Protein AF-A0A1A9EZF1-F1 (afdb_monomer_lite)

Foldseek 3Di:
DEAELVFLWDDDPNHTQDTALLSVVVLVQLVCCVPPVFFKDFLVVSVVDCSSVDDPDSVVVVVSLVSSQVSCVVPPVQWHWAAPDDRMIGIHHNDDDDYHYPDPDPDPPDDDDDDDDDDDDDDD

Sequence (124 aa):
MEYHDRDHSVFIDGDYLIKGVAGAVLWRILNDYSERGRVDFSNRELRLDTRLGLPEISDNLEARLILLNRRLQERSPFLRIEKTGRGRFRLLLQRPLVLVPMNPCAAPMMQGGINPPAASADQA

Structure (mmCIF, N/CA/C/O backbone):
data_AF-A0A1A9EZF1-F1
#
_entry.id   AF-A0A1A9EZF1-F1
#
loop_
_atom_site.group_PDB
_atom_site.id
_atom_site.type_symbol
_atom_site.label_atom_id
_atom_site.label_alt_id
_atom_site.label_comp_id
_atom_site.label_asym_id
_atom_site.label_entity_id
_atom_site.label_seq_id
_atom_site.pdbx_PDB_ins_code
_atom_site.Cartn_x
_atom_site.Cartn_y
_atom_site.Cartn_z
_atom_site.occupancy
_atom_site.B_iso_or_equiv
_atom_site.auth_seq_id
_atom_site.auth_comp_id
_atom_site.auth_asym_id
_atom_site.auth_atom_id
_atom_site.pdbx_PDB_model_num
ATOM 1 N N . MET A 1 1 ? -12.998 -3.175 0.171 1.00 85.06 1 MET A N 1
ATOM 2 C CA . MET A 1 1 ? -11.880 -2.423 -0.428 1.00 85.06 1 MET A CA 1
ATOM 3 C C . MET A 1 1 ? -11.663 -2.958 -1.817 1.00 85.06 1 MET A C 1
ATOM 5 O O . MET A 1 1 ? -11.540 -4.168 -1.974 1.00 85.06 1 MET A O 1
ATOM 9 N N . GLU A 1 2 ? -11.658 -2.068 -2.795 1.00 89.38 2 GLU A N 1
ATOM 10 C CA . GLU A 1 2 ? -11.663 -2.425 -4.208 1.00 89.38 2 GLU A CA 1
ATOM 11 C C . GLU A 1 2 ? -10.310 -2.088 -4.824 1.00 89.38 2 GLU A C 1
ATOM 13 O O . GLU A 1 2 ? -9.752 -1.012 -4.583 1.00 89.38 2 GLU A O 1
ATOM 18 N N . TYR A 1 3 ? -9.775 -3.016 -5.611 1.00 88.94 3 TYR A N 1
ATOM 19 C CA . TYR A 1 3 ? -8.504 -2.840 -6.305 1.00 88.94 3 TYR A CA 1
ATOM 20 C C . TYR A 1 3 ? -8.662 -3.068 -7.800 1.00 88.94 3 TYR A C 1
ATOM 22 O O . TYR A 1 3 ? -9.158 -4.102 -8.239 1.00 88.94 3 TYR A O 1
ATOM 30 N N . HIS A 1 4 ? -8.205 -2.095 -8.578 1.00 87.94 4 HIS A N 1
ATOM 31 C CA . HIS A 1 4 ? -8.157 -2.135 -10.030 1.00 87.94 4 HIS A CA 1
ATOM 32 C C . HIS A 1 4 ? -6.739 -2.455 -10.481 1.00 87.94 4 HIS A C 1
ATOM 34 O O . HIS A 1 4 ? -5.865 -1.589 -10.435 1.00 87.94 4 HIS A O 1
ATOM 40 N N . ASP A 1 5 ? -6.538 -3.664 -10.996 1.00 82.56 5 ASP A N 1
ATOM 41 C CA . ASP A 1 5 ? -5.224 -4.121 -11.455 1.00 82.56 5 ASP A CA 1
ATOM 42 C C . ASP A 1 5 ? -4.644 -3.257 -12.584 1.00 82.56 5 ASP A C 1
ATOM 44 O O . ASP A 1 5 ? -3.463 -2.931 -12.569 1.00 82.56 5 ASP A O 1
ATOM 48 N N . ARG A 1 6 ? -5.501 -2.771 -13.494 1.00 82.31 6 ARG A N 1
ATOM 49 C CA . ARG A 1 6 ? -5.101 -2.014 -14.695 1.00 82.31 6 ARG A CA 1
ATOM 50 C C . ARG A 1 6 ? -4.188 -0.811 -14.411 1.00 82.31 6 ARG A C 1
ATOM 52 O O . ARG A 1 6 ? -3.306 -0.523 -15.208 1.00 82.31 6 ARG A O 1
ATOM 59 N N . ASP A 1 7 ? -4.441 -0.087 -13.323 1.00 86.00 7 ASP A N 1
ATOM 60 C CA . ASP A 1 7 ? -3.676 1.112 -12.928 1.00 86.00 7 ASP A CA 1
ATOM 61 C C . ASP A 1 7 ? -3.208 1.027 -11.465 1.00 86.00 7 ASP A C 1
ATOM 63 O O . ASP A 1 7 ? -2.753 2.005 -10.868 1.00 86.00 7 ASP A O 1
ATOM 67 N N . HIS A 1 8 ? -3.370 -0.142 -10.842 1.00 87.00 8 HIS A N 1
ATOM 68 C CA . HIS A 1 8 ? -3.186 -0.336 -9.405 1.00 87.00 8 HIS A CA 1
ATOM 69 C C . HIS A 1 8 ? -3.954 0.702 -8.563 1.00 87.00 8 HIS A C 1
ATOM 71 O O . HIS A 1 8 ? -3.464 1.194 -7.542 1.00 87.00 8 HIS A O 1
ATOM 77 N N . SER A 1 9 ? -5.141 1.090 -9.035 1.00 89.00 9 SER A N 1
ATOM 78 C CA . SER A 1 9 ? -6.006 2.065 -8.370 1.00 89.00 9 SER A CA 1
ATOM 79 C C . SER A 1 9 ? -6.781 1.393 -7.245 1.00 89.00 9 SER A C 1
ATOM 81 O O . SER A 1 9 ? -7.307 0.295 -7.413 1.00 89.00 9 SER A O 1
ATOM 83 N N . VAL A 1 10 ? -6.847 2.055 -6.097 1.00 89.25 10 VAL A N 1
ATOM 84 C CA . VAL A 1 10 ? -7.456 1.532 -4.879 1.00 89.25 10 VAL A CA 1
ATOM 85 C C . VAL A 1 10 ? -8.550 2.470 -4.398 1.00 89.25 10 VAL A C 1
ATOM 87 O O . VAL A 1 10 ? -8.321 3.673 -4.233 1.00 89.25 10 VAL A O 1
ATOM 90 N N . PHE A 1 11 ? -9.703 1.881 -4.096 1.00 89.00 11 PHE A N 1
ATOM 91 C CA . PHE A 1 11 ? -10.864 2.566 -3.546 1.00 89.00 11 PHE A CA 1
ATOM 92 C C . PHE A 1 11 ? -11.255 1.947 -2.201 1.00 89.00 11 PHE A C 1
ATOM 94 O O . PHE A 1 11 ? -11.205 0.725 -2.002 1.00 89.00 11 PHE A O 1
ATOM 101 N N . ILE A 1 12 ? -11.618 2.802 -1.250 1.00 86.19 12 ILE A N 1
ATOM 102 C CA . ILE A 1 12 ? -12.114 2.403 0.066 1.00 86.19 12 ILE A CA 1
ATOM 103 C C . ILE A 1 12 ? -13.480 3.049 0.251 1.00 86.19 12 ILE A C 1
ATOM 105 O O . ILE A 1 12 ? -13.569 4.268 0.239 1.00 86.19 12 ILE A O 1
ATOM 109 N N . ASP A 1 13 ? -14.518 2.231 0.438 1.00 82.62 13 ASP A N 1
ATOM 110 C CA . ASP A 1 13 ? -15.904 2.701 0.613 1.00 82.62 13 ASP A CA 1
ATOM 111 C C . ASP A 1 13 ? -16.404 3.564 -0.567 1.00 82.62 13 ASP A C 1
ATOM 113 O O . ASP A 1 13 ? -17.139 4.525 -0.392 1.00 82.62 13 ASP A O 1
ATOM 117 N N . GLY A 1 14 ? -15.946 3.265 -1.790 1.00 83.25 14 GLY A N 1
ATOM 118 C CA . GLY A 1 14 ? -16.218 4.080 -2.981 1.00 83.25 14 GLY A CA 1
ATOM 119 C C . GLY A 1 14 ? -15.371 5.357 -3.107 1.00 83.25 14 GLY A C 1
ATOM 120 O O . GLY A 1 14 ? -15.353 5.971 -4.174 1.00 83.25 14 GLY A O 1
ATOM 121 N N . ASP A 1 15 ? -14.606 5.736 -2.079 1.00 85.50 15 ASP A N 1
ATOM 122 C CA . ASP A 1 15 ? -13.687 6.873 -2.123 1.00 85.50 15 ASP A CA 1
ATOM 123 C C . ASP A 1 15 ? -12.332 6.473 -2.723 1.00 85.50 15 ASP A C 1
ATOM 125 O O . ASP A 1 15 ? -11.700 5.484 -2.336 1.00 85.50 15 ASP A O 1
ATOM 129 N N . TYR A 1 16 ? -11.839 7.288 -3.656 1.00 87.94 16 TYR A N 1
ATOM 130 C CA . TYR A 1 16 ? -10.512 7.110 -4.238 1.00 87.94 16 TYR A CA 1
ATOM 131 C C . TYR A 1 16 ? -9.420 7.356 -3.189 1.00 87.94 16 TYR A C 1
ATOM 133 O O . TYR A 1 16 ? -9.277 8.464 -2.661 1.00 87.94 16 TYR A O 1
ATOM 141 N N . LEU A 1 17 ? -8.606 6.332 -2.925 1.00 87.88 17 LEU A N 1
ATOM 142 C CA . LEU A 1 17 ? -7.521 6.413 -1.952 1.00 87.88 17 LEU A CA 1
ATOM 143 C C . LEU A 1 17 ? -6.195 6.792 -2.621 1.00 87.88 17 LEU A C 1
ATOM 145 O O . LEU A 1 17 ? -5.548 7.773 -2.240 1.00 87.88 17 LEU A O 1
ATOM 149 N N . ILE A 1 18 ? -5.752 5.964 -3.571 1.00 90.06 18 ILE A N 1
ATOM 150 C CA . ILE A 1 18 ? -4.433 6.054 -4.204 1.00 90.06 18 ILE A CA 1
ATOM 151 C C . ILE A 1 18 ? -4.372 5.198 -5.477 1.00 90.06 18 ILE A C 1
ATOM 153 O O . ILE A 1 18 ? -5.202 4.315 -5.672 1.00 90.06 18 ILE A O 1
ATOM 157 N N . LYS A 1 19 ? -3.362 5.423 -6.324 1.00 88.38 19 LYS A N 1
ATOM 158 C CA . LYS A 1 19 ? -3.100 4.632 -7.534 1.00 88.38 19 LYS A CA 1
ATOM 159 C C . LYS A 1 19 ? -1.619 4.359 -7.769 1.00 88.38 19 LYS A C 1
ATOM 161 O O . LYS A 1 19 ? -0.760 4.941 -7.096 1.00 88.38 19 LYS A O 1
ATOM 166 N N . GLY A 1 20 ? -1.320 3.498 -8.739 1.00 86.56 20 GLY A N 1
ATOM 167 C CA . GLY A 1 20 ? 0.036 3.100 -9.096 1.00 86.56 20 GLY A CA 1
ATOM 168 C C . GLY A 1 20 ? 0.708 2.258 -8.009 1.00 86.56 20 GLY A C 1
ATOM 169 O O . GLY A 1 20 ? 0.064 1.530 -7.255 1.00 86.56 20 GLY A O 1
ATOM 170 N N . VAL A 1 21 ? 2.030 2.382 -7.886 1.00 85.44 21 VAL A N 1
ATOM 171 C CA . VAL A 1 21 ? 2.844 1.501 -7.026 1.00 85.44 21 VAL A CA 1
ATOM 172 C C . VAL A 1 21 ? 2.394 1.485 -5.562 1.00 85.44 21 VAL A C 1
ATOM 174 O O . VAL A 1 21 ? 2.425 0.438 -4.926 1.00 85.44 21 VAL A O 1
ATOM 177 N N . ALA A 1 22 ? 1.943 2.612 -5.009 1.00 87.00 22 ALA A N 1
ATOM 178 C CA . ALA A 1 22 ? 1.449 2.644 -3.634 1.00 87.00 22 ALA A CA 1
ATOM 179 C C . ALA A 1 22 ? 0.173 1.800 -3.443 1.00 87.00 22 ALA A C 1
ATOM 181 O O . ALA A 1 22 ? 0.042 1.118 -2.428 1.00 87.00 22 ALA A O 1
ATOM 182 N N . GLY A 1 23 ? -0.731 1.797 -4.429 1.00 89.06 23 GLY A N 1
ATOM 183 C CA . GLY A 1 23 ? -1.916 0.940 -4.424 1.00 89.06 23 GLY A CA 1
ATOM 184 C C . GLY A 1 23 ? -1.562 -0.535 -4.603 1.00 89.06 23 GLY A C 1
ATOM 185 O O . GLY A 1 23 ? -2.067 -1.376 -3.864 1.00 89.06 23 GLY A O 1
ATOM 186 N N . ALA A 1 24 ? -0.615 -0.844 -5.494 1.00 87.50 24 ALA A N 1
ATOM 187 C CA . ALA A 1 24 ? -0.120 -2.207 -5.700 1.00 87.50 24 ALA A CA 1
ATOM 188 C C . ALA A 1 24 ? 0.512 -2.788 -4.421 1.00 87.50 24 ALA A C 1
ATOM 190 O O . ALA A 1 24 ? 0.223 -3.919 -4.028 1.00 87.50 24 ALA A O 1
ATOM 191 N N . VAL A 1 25 ? 1.346 -1.992 -3.737 1.00 87.50 25 VAL A N 1
ATOM 192 C CA . VAL A 1 25 ? 1.988 -2.385 -2.475 1.00 87.50 25 VAL A CA 1
ATOM 193 C C . VAL A 1 25 ? 0.937 -2.659 -1.409 1.00 87.50 25 VAL A C 1
ATOM 195 O O . VAL A 1 25 ? 0.995 -3.702 -0.764 1.00 87.50 25 VAL A O 1
ATOM 198 N N . LEU A 1 26 ? -0.033 -1.753 -1.254 1.00 88.38 26 LEU A N 1
ATOM 199 C CA . LEU A 1 26 ? -1.122 -1.900 -0.293 1.00 88.38 26 LEU A CA 1
ATOM 200 C C . LEU A 1 26 ? -1.950 -3.165 -0.554 1.00 88.38 26 LEU A C 1
ATOM 202 O O . LEU A 1 26 ? -2.231 -3.920 0.372 1.00 88.38 26 LEU A O 1
ATOM 206 N N . TRP A 1 27 ? -2.315 -3.412 -1.811 1.00 88.81 27 TRP A N 1
ATOM 207 C CA . TRP A 1 27 ? -3.074 -4.597 -2.192 1.00 88.81 27 TRP A CA 1
ATOM 208 C C . TRP A 1 27 ? -2.319 -5.883 -1.862 1.00 88.81 27 TRP A C 1
ATOM 210 O O . TRP A 1 27 ? -2.876 -6.800 -1.264 1.00 88.81 27 TRP A O 1
ATOM 220 N N . ARG A 1 28 ? -1.020 -5.925 -2.175 1.00 87.81 28 ARG A N 1
ATOM 221 C CA . ARG A 1 28 ? -0.182 -7.093 -1.909 1.00 87.81 28 ARG A CA 1
ATOM 222 C C . ARG A 1 28 ? -0.059 -7.409 -0.419 1.00 87.81 28 ARG A C 1
ATOM 224 O O . ARG A 1 28 ? -0.217 -8.567 -0.042 1.00 87.81 28 ARG A O 1
ATOM 231 N N . ILE A 1 29 ? 0.198 -6.405 0.421 1.00 88.62 29 ILE A N 1
ATOM 232 C CA . ILE A 1 29 ? 0.317 -6.618 1.874 1.00 88.62 29 ILE A CA 1
ATOM 233 C C . ILE A 1 29 ? -1.019 -7.021 2.497 1.00 88.62 29 ILE A C 1
ATOM 235 O O . ILE A 1 29 ? -1.049 -7.831 3.417 1.00 88.62 29 ILE A O 1
ATOM 239 N N . LEU A 1 30 ? -2.131 -6.502 1.974 1.00 88.25 30 LEU A N 1
ATOM 240 C CA . LEU A 1 30 ? -3.458 -6.895 2.429 1.00 88.25 30 LEU A CA 1
ATOM 241 C C . LEU A 1 30 ? -3.805 -8.322 2.018 1.00 88.25 30 LEU A C 1
ATOM 243 O O . LEU A 1 30 ? -4.361 -9.055 2.828 1.00 88.25 30 LEU A O 1
ATOM 247 N N . ASN A 1 31 ? -3.456 -8.730 0.797 1.00 87.38 31 ASN A N 1
ATOM 248 C CA . ASN A 1 31 ? -3.660 -10.101 0.343 1.00 87.38 31 ASN A CA 1
ATOM 249 C C . ASN A 1 31 ? -2.879 -11.087 1.222 1.00 87.38 31 ASN A C 1
ATOM 251 O O . ASN A 1 31 ? -3.443 -12.068 1.689 1.00 87.38 31 ASN A O 1
ATOM 255 N N . ASP A 1 32 ? -1.606 -10.801 1.510 1.00 88.12 32 ASP A N 1
ATOM 256 C CA . ASP A 1 32 ? -0.786 -11.651 2.383 1.00 88.12 32 ASP A CA 1
ATOM 257 C C . ASP A 1 32 ? -1.320 -11.680 3.827 1.00 88.12 32 ASP A C 1
ATOM 259 O O . ASP A 1 32 ? -1.367 -12.739 4.450 1.00 88.12 32 ASP A O 1
ATOM 263 N N . TYR A 1 33 ? -1.826 -10.551 4.335 1.00 88.44 33 TYR A N 1
ATOM 264 C CA . TYR A 1 33 ? -2.541 -10.516 5.611 1.00 88.44 33 TYR A CA 1
ATOM 265 C C . TYR A 1 33 ? -3.816 -11.370 5.588 1.00 88.44 33 TYR A C 1
ATOM 267 O O . TYR A 1 33 ? -4.073 -12.103 6.536 1.00 88.44 33 TYR A O 1
ATOM 275 N N . SER A 1 34 ? -4.604 -11.319 4.514 1.00 85.81 34 SER A N 1
ATOM 276 C CA . SER A 1 34 ? -5.845 -12.091 4.403 1.00 85.81 34 SER A CA 1
ATOM 277 C C . SER A 1 34 ? -5.597 -13.594 4.271 1.00 85.81 34 SER A C 1
ATOM 279 O O . SER A 1 34 ? -6.391 -14.378 4.782 1.00 85.81 34 SER A O 1
ATOM 281 N N . GLU A 1 35 ? -4.524 -14.004 3.590 1.00 85.56 35 GLU A N 1
ATOM 282 C CA . GLU A 1 35 ? -4.217 -15.422 3.362 1.00 85.56 35 GLU A CA 1
ATOM 283 C C . GLU A 1 35 ? -3.381 -16.044 4.484 1.00 85.56 35 GLU A C 1
ATOM 285 O O . GLU A 1 35 ? -3.597 -17.194 4.860 1.00 85.56 35 GLU A O 1
ATOM 290 N N . ARG A 1 36 ? -2.408 -15.300 5.023 1.00 86.12 36 ARG A N 1
ATOM 291 C CA . ARG A 1 36 ? -1.429 -15.802 6.002 1.00 86.12 36 ARG A CA 1
ATOM 292 C C . ARG A 1 36 ? -1.573 -15.181 7.389 1.00 86.12 36 ARG A C 1
ATOM 294 O O . ARG A 1 36 ? -0.897 -15.624 8.314 1.00 86.12 36 ARG A O 1
ATOM 301 N N . GLY A 1 37 ? -2.384 -14.134 7.550 1.00 85.38 37 GLY A N 1
ATOM 302 C CA . GLY A 1 37 ? -2.469 -13.360 8.795 1.00 85.38 37 GLY A CA 1
ATOM 303 C C . GLY A 1 37 ? -1.232 -12.502 9.074 1.00 85.38 37 GLY A C 1
ATOM 304 O O . GLY A 1 37 ? -1.063 -12.008 10.190 1.00 85.38 37 GLY A O 1
ATOM 305 N N . ARG A 1 38 ? -0.332 -12.342 8.097 1.00 87.50 38 ARG A N 1
ATOM 306 C CA . ARG A 1 38 ? 0.954 -11.674 8.297 1.00 87.50 38 ARG A CA 1
ATOM 307 C C . ARG A 1 38 ? 0.799 -10.160 8.255 1.00 87.50 38 ARG A C 1
ATOM 309 O O . ARG A 1 38 ? 0.139 -9.608 7.382 1.00 87.50 38 ARG A O 1
ATOM 316 N N . VAL A 1 39 ? 1.427 -9.481 9.210 1.00 88.50 39 VAL A N 1
ATOM 317 C CA . VAL A 1 39 ? 1.380 -8.016 9.326 1.00 88.50 39 VAL A CA 1
ATOM 318 C C . VAL A 1 39 ? 2.749 -7.367 9.185 1.00 88.50 39 VAL A C 1
ATOM 320 O O . VAL A 1 39 ? 2.819 -6.162 8.984 1.00 88.50 39 VAL A O 1
ATOM 323 N N . ASP A 1 40 ? 3.840 -8.121 9.305 1.00 89.38 40 ASP A N 1
ATOM 324 C CA . ASP A 1 40 ? 5.208 -7.647 9.108 1.00 89.38 40 ASP A CA 1
ATOM 325 C C . ASP A 1 40 ? 5.657 -7.819 7.654 1.00 89.38 40 ASP A C 1
ATOM 327 O O . ASP A 1 40 ? 5.570 -8.900 7.080 1.00 89.38 40 ASP A O 1
ATOM 331 N N . PHE A 1 41 ? 6.190 -6.748 7.073 1.00 88.69 41 PHE A N 1
ATOM 332 C CA . PHE A 1 41 ? 6.659 -6.737 5.693 1.00 88.69 41 PHE A CA 1
ATOM 333 C C . PHE A 1 41 ? 7.973 -5.969 5.570 1.00 88.69 41 PHE A C 1
ATOM 335 O O . PHE A 1 41 ? 8.232 -4.993 6.283 1.00 88.69 41 PHE A O 1
ATOM 342 N N . SER A 1 42 ? 8.814 -6.397 4.629 1.00 87.06 42 SER A N 1
ATOM 343 C CA . SER A 1 42 ? 10.089 -5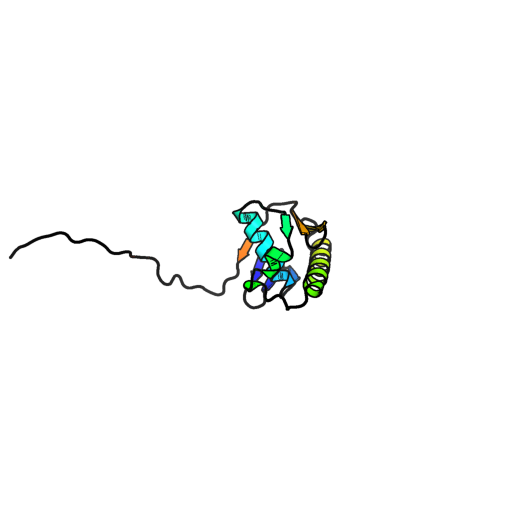.737 4.336 1.00 87.06 42 SER A CA 1
ATOM 344 C C . SER A 1 42 ? 10.120 -5.149 2.923 1.00 87.06 42 SER A C 1
ATOM 346 O O . SER A 1 42 ? 9.663 -5.772 1.967 1.00 87.06 42 SER A O 1
ATOM 348 N N . ASN A 1 43 ? 10.776 -3.999 2.740 1.00 84.06 43 ASN A N 1
ATOM 349 C CA . ASN A 1 43 ? 11.034 -3.401 1.423 1.00 84.06 43 ASN A CA 1
ATOM 350 C C . ASN A 1 43 ? 11.725 -4.384 0.468 1.00 84.06 43 ASN A C 1
ATOM 352 O O . ASN A 1 43 ? 11.495 -4.329 -0.735 1.00 84.06 43 ASN A O 1
ATOM 356 N N . ARG A 1 44 ? 12.555 -5.295 0.992 1.00 82.31 44 ARG A N 1
ATOM 357 C CA . ARG A 1 44 ? 13.195 -6.351 0.197 1.00 82.31 44 ARG A CA 1
ATOM 358 C C . ARG A 1 44 ? 12.172 -7.297 -0.441 1.00 82.31 44 ARG A C 1
ATOM 360 O O . ARG A 1 44 ? 12.329 -7.636 -1.605 1.00 82.31 44 ARG A O 1
ATOM 367 N N . GLU A 1 45 ? 11.128 -7.686 0.288 1.00 83.44 45 GLU A N 1
ATOM 368 C CA . GLU A 1 45 ? 10.060 -8.570 -0.213 1.00 83.44 45 GLU A CA 1
ATOM 369 C C . GLU A 1 45 ? 9.168 -7.860 -1.231 1.00 83.44 45 GLU A C 1
ATOM 371 O O . GLU A 1 45 ? 8.725 -8.462 -2.209 1.00 83.44 45 GLU A O 1
ATOM 376 N N . LEU A 1 46 ? 8.933 -6.560 -1.030 1.00 82.31 46 LEU A N 1
ATOM 377 C CA . LEU A 1 46 ? 8.284 -5.732 -2.041 1.00 82.31 46 LEU A CA 1
ATOM 378 C C . LEU A 1 46 ? 9.146 -5.658 -3.306 1.00 82.31 46 LEU A C 1
ATOM 380 O O . LEU A 1 46 ? 8.650 -5.898 -4.395 1.00 82.31 46 LEU A O 1
ATOM 384 N N . ARG A 1 47 ? 10.454 -5.416 -3.174 1.00 77.19 47 ARG A N 1
ATOM 385 C CA . ARG A 1 47 ? 11.378 -5.347 -4.318 1.00 77.19 47 ARG A CA 1
ATOM 386 C C . ARG A 1 47 ? 11.522 -6.637 -5.104 1.00 77.19 47 ARG A C 1
ATOM 388 O O . ARG A 1 47 ? 11.730 -6.573 -6.307 1.00 77.19 47 ARG A O 1
ATOM 395 N N . LEU A 1 48 ? 11.425 -7.780 -4.436 1.00 77.06 48 LEU A N 1
ATOM 396 C CA . LEU A 1 48 ? 11.455 -9.080 -5.104 1.00 77.06 48 LEU A CA 1
ATOM 397 C C . LEU A 1 48 ? 10.216 -9.330 -5.968 1.00 77.06 48 LEU A C 1
ATOM 399 O O . LEU A 1 48 ? 10.234 -10.226 -6.805 1.00 77.06 48 LEU A O 1
ATOM 403 N N . ASP A 1 49 ? 9.151 -8.556 -5.782 1.00 73.94 49 ASP A N 1
ATOM 404 C CA . ASP A 1 49 ? 7.904 -8.769 -6.492 1.00 73.94 49 ASP A CA 1
ATOM 405 C C . ASP A 1 49 ? 7.786 -7.820 -7.668 1.00 73.94 49 ASP A C 1
ATOM 407 O O . ASP A 1 49 ? 7.440 -6.641 -7.558 1.00 73.94 49 ASP A O 1
ATOM 411 N N . THR A 1 50 ? 8.087 -8.380 -8.830 1.00 66.12 50 THR A N 1
ATOM 412 C CA . THR A 1 50 ? 8.079 -7.674 -10.106 1.00 66.12 50 THR A CA 1
ATOM 413 C C . THR A 1 50 ? 6.693 -7.125 -10.458 1.00 66.12 50 THR A C 1
ATOM 415 O O . THR A 1 50 ? 6.605 -6.162 -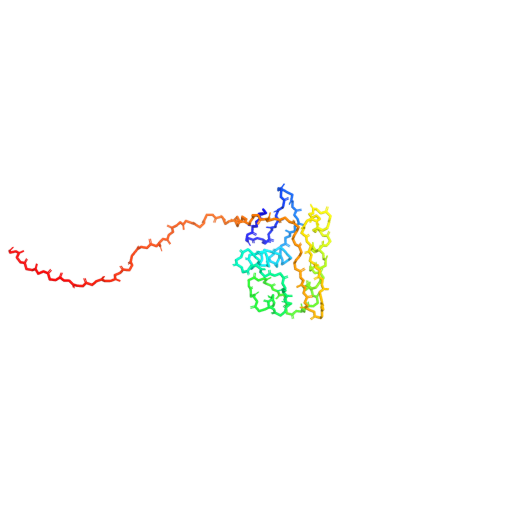11.216 1.00 66.12 50 THR A O 1
ATOM 418 N N . ARG A 1 51 ? 5.610 -7.651 -9.857 1.00 67.25 51 ARG A N 1
ATOM 419 C CA . ARG A 1 51 ? 4.238 -7.149 -10.061 1.00 67.25 51 ARG A CA 1
ATOM 420 C C . ARG A 1 51 ? 4.040 -5.734 -9.524 1.00 67.25 51 ARG A C 1
ATOM 422 O O . ARG A 1 51 ? 3.127 -5.045 -9.955 1.00 67.25 51 ARG A O 1
ATOM 429 N N . LEU A 1 52 ? 4.890 -5.290 -8.595 1.00 71.06 52 LEU A N 1
ATOM 430 C CA . LEU A 1 52 ? 4.826 -3.943 -8.030 1.00 71.06 52 LEU A CA 1
ATOM 431 C C . LEU A 1 52 ? 5.478 -2.880 -8.927 1.00 71.06 52 LEU A C 1
ATOM 433 O O . LEU A 1 52 ? 5.349 -1.693 -8.627 1.00 71.06 52 LEU A O 1
ATOM 437 N N . GLY A 1 53 ? 6.193 -3.276 -9.990 1.00 64.44 53 GLY A N 1
ATOM 438 C CA . GLY A 1 53 ? 6.822 -2.338 -10.927 1.00 64.44 53 GLY A CA 1
ATOM 439 C C . GLY A 1 53 ? 7.752 -1.336 -10.235 1.00 64.44 53 GLY A C 1
ATOM 440 O O . GLY A 1 53 ? 7.752 -0.144 -10.553 1.00 64.44 53 GLY A O 1
ATOM 441 N N . LEU A 1 54 ? 8.478 -1.783 -9.205 1.00 67.81 54 LEU A N 1
ATOM 442 C CA . LEU A 1 54 ? 9.321 -0.893 -8.415 1.00 67.81 54 LEU A CA 1
ATOM 443 C C . LEU A 1 54 ? 10.516 -0.417 -9.250 1.00 67.81 54 LEU A C 1
ATOM 445 O O . LEU A 1 54 ? 11.217 -1.255 -9.816 1.00 67.81 54 LEU A O 1
ATOM 449 N N . PRO A 1 55 ? 10.790 0.901 -9.301 1.00 63.25 55 PRO A N 1
ATOM 450 C CA . PRO A 1 55 ? 11.986 1.399 -9.961 1.00 63.25 55 PRO A CA 1
ATOM 451 C C . PRO A 1 55 ? 13.246 0.888 -9.248 1.00 63.25 55 PRO A C 1
ATOM 453 O O . PRO A 1 55 ? 13.251 0.604 -8.042 1.00 63.25 55 PRO A O 1
ATOM 456 N N . GLU A 1 56 ? 14.345 0.824 -9.995 1.00 59.00 56 GLU A N 1
ATOM 457 C CA . GLU A 1 56 ? 15.665 0.384 -9.525 1.00 59.00 56 GLU A CA 1
ATOM 458 C C . GLU A 1 56 ? 16.191 1.173 -8.303 1.00 59.00 56 GLU A C 1
ATOM 460 O O . GLU A 1 56 ? 16.990 0.653 -7.520 1.00 59.00 56 GLU A O 1
ATOM 465 N N . ILE A 1 57 ? 15.652 2.372 -8.035 1.00 61.19 57 ILE A N 1
ATOM 466 C CA . ILE A 1 57 ? 16.014 3.255 -6.910 1.00 61.19 57 ILE A CA 1
ATOM 467 C C . ILE A 1 57 ? 15.099 3.029 -5.687 1.00 61.19 57 ILE A C 1
ATOM 469 O O . ILE A 1 57 ? 13.874 3.131 -5.772 1.00 61.19 57 ILE A O 1
ATOM 473 N N . SER A 1 58 ? 15.697 2.719 -4.529 1.00 56.69 58 SER A N 1
ATOM 474 C CA . SER A 1 58 ? 14.994 2.207 -3.332 1.00 56.69 58 SER A CA 1
ATOM 475 C C . SER A 1 58 ? 14.224 3.283 -2.563 1.00 56.69 58 SER A C 1
ATOM 477 O O . SER A 1 58 ? 13.134 3.021 -2.051 1.00 56.69 58 SER A O 1
ATOM 479 N N . ASP A 1 59 ? 14.753 4.505 -2.527 1.00 62.78 59 ASP A N 1
ATOM 480 C CA . ASP A 1 59 ? 14.187 5.641 -1.791 1.00 62.78 59 ASP A CA 1
ATOM 481 C C . ASP A 1 59 ? 12.784 6.039 -2.269 1.00 62.78 59 ASP A C 1
ATOM 483 O O . ASP A 1 59 ? 11.965 6.540 -1.497 1.00 62.78 59 ASP A O 1
ATOM 487 N N . ASN A 1 60 ? 12.445 5.746 -3.529 1.00 72.56 60 ASN A N 1
ATOM 488 C CA . ASN A 1 60 ? 11.147 6.119 -4.085 1.00 72.56 60 ASN A CA 1
ATOM 489 C C . ASN A 1 60 ? 9.988 5.301 -3.483 1.00 72.56 60 ASN A C 1
ATOM 491 O O . ASN A 1 60 ? 8.877 5.811 -3.340 1.00 72.56 60 ASN A O 1
ATOM 495 N N . LEU A 1 61 ? 10.237 4.049 -3.080 1.00 76.38 61 LEU A N 1
ATOM 496 C CA . LEU A 1 61 ? 9.228 3.216 -2.415 1.00 76.38 61 LEU A CA 1
ATOM 497 C C . LEU A 1 61 ? 8.873 3.774 -1.040 1.00 76.38 61 LEU A C 1
ATOM 499 O O . LEU A 1 61 ? 7.709 3.805 -0.655 1.00 76.38 61 LEU A O 1
ATOM 503 N N . GLU A 1 62 ? 9.878 4.228 -0.305 1.00 80.75 62 GLU A N 1
ATOM 504 C CA . GLU A 1 62 ? 9.691 4.735 1.043 1.00 80.75 62 GLU A CA 1
ATOM 505 C C . GLU A 1 62 ? 8.865 6.025 1.045 1.00 80.75 62 GLU A C 1
ATOM 507 O O . GLU A 1 62 ? 7.892 6.131 1.789 1.00 80.75 62 GLU A O 1
ATOM 512 N N . ALA A 1 63 ? 9.156 6.943 0.119 1.00 83.75 63 ALA A N 1
ATOM 513 C CA . ALA A 1 63 ? 8.342 8.136 -0.103 1.00 83.75 63 ALA A CA 1
ATOM 514 C C . ALA A 1 63 ? 6.883 7.789 -0.458 1.00 83.75 63 ALA A C 1
ATOM 516 O O . ALA A 1 63 ? 5.946 8.398 0.064 1.00 83.75 63 ALA A O 1
ATOM 517 N N . ARG A 1 64 ? 6.669 6.772 -1.305 1.00 84.44 64 ARG A N 1
ATOM 518 C CA . ARG A 1 64 ? 5.324 6.296 -1.671 1.00 84.44 64 ARG A CA 1
ATOM 519 C C . ARG A 1 64 ? 4.588 5.649 -0.500 1.00 84.44 64 ARG A C 1
ATOM 521 O O . ARG A 1 64 ? 3.397 5.894 -0.350 1.00 84.44 64 ARG A O 1
ATOM 528 N N . LEU A 1 65 ? 5.277 4.873 0.338 1.00 85.12 65 LEU A N 1
ATOM 529 C CA . LEU A 1 65 ? 4.723 4.297 1.568 1.00 85.12 65 LEU A CA 1
ATOM 530 C C . LEU A 1 65 ? 4.320 5.387 2.565 1.00 85.12 65 LEU A C 1
ATOM 532 O O . LEU A 1 65 ? 3.253 5.298 3.166 1.00 85.12 65 LEU A O 1
ATOM 536 N N . ILE A 1 66 ? 5.136 6.434 2.711 1.00 86.31 66 ILE A N 1
ATOM 537 C CA . ILE A 1 66 ? 4.820 7.586 3.565 1.00 86.31 66 ILE A CA 1
ATOM 538 C C . ILE A 1 66 ? 3.575 8.312 3.041 1.00 86.31 66 ILE A C 1
ATOM 540 O O . ILE A 1 66 ? 2.664 8.610 3.814 1.00 86.31 66 ILE A O 1
ATOM 544 N N . LEU A 1 67 ? 3.497 8.559 1.728 1.00 87.56 67 LEU A N 1
ATOM 545 C CA . LEU A 1 67 ? 2.324 9.174 1.103 1.00 87.56 67 LEU A CA 1
ATOM 546 C C . LEU A 1 67 ? 1.069 8.313 1.287 1.00 87.56 67 LEU A C 1
ATOM 548 O O . LEU A 1 67 ? 0.007 8.834 1.628 1.00 87.56 67 LEU A O 1
ATOM 552 N N . LEU A 1 68 ? 1.203 7.004 1.080 1.00 88.62 68 LEU A N 1
ATOM 553 C CA . LEU A 1 68 ? 0.140 6.032 1.278 1.00 88.62 68 LEU A CA 1
ATOM 554 C C . LEU A 1 68 ? -0.363 6.050 2.721 1.00 88.62 68 LEU A C 1
ATOM 556 O O . LEU A 1 68 ? -1.564 6.169 2.937 1.00 88.62 68 LEU A O 1
ATOM 560 N N . ASN A 1 69 ? 0.541 5.975 3.702 1.00 88.31 69 ASN A N 1
ATOM 561 C CA . ASN A 1 69 ? 0.180 6.035 5.114 1.00 88.31 69 ASN A CA 1
ATOM 562 C C . ASN A 1 69 ? -0.573 7.333 5.430 1.00 88.31 69 ASN A C 1
ATOM 564 O O . ASN A 1 69 ? -1.640 7.275 6.031 1.00 88.31 69 ASN A O 1
ATOM 568 N N . ARG A 1 70 ? -0.087 8.485 4.951 1.00 88.38 70 ARG A N 1
ATOM 569 C CA . ARG A 1 70 ? -0.793 9.764 5.105 1.00 88.38 70 ARG A CA 1
ATOM 570 C C . ARG A 1 70 ? -2.212 9.711 4.540 1.00 88.38 70 ARG A C 1
ATOM 572 O O . ARG A 1 70 ? -3.149 10.114 5.216 1.00 88.38 70 ARG A O 1
ATOM 579 N N . ARG A 1 71 ? -2.391 9.193 3.320 1.00 88.50 71 ARG A N 1
ATOM 580 C CA . ARG A 1 71 ? -3.721 9.064 2.696 1.00 88.50 71 ARG A CA 1
ATOM 581 C C . ARG A 1 71 ? -4.640 8.138 3.482 1.00 88.50 71 ARG A C 1
ATOM 583 O O . ARG A 1 71 ? -5.819 8.441 3.629 1.00 88.50 71 ARG A O 1
ATOM 590 N N . LEU A 1 72 ? -4.090 7.054 4.015 1.00 86.88 72 LEU A N 1
ATOM 591 C CA . LEU A 1 72 ? -4.807 6.134 4.881 1.00 86.88 72 LEU A CA 1
ATOM 592 C C . LEU A 1 72 ? -5.204 6.781 6.206 1.00 86.88 72 LEU A C 1
ATOM 594 O O . LEU A 1 72 ? -6.341 6.628 6.614 1.00 86.88 72 LEU A O 1
ATOM 598 N N . GLN A 1 73 ? -4.339 7.555 6.859 1.00 85.75 73 GLN A N 1
ATOM 599 C CA . GLN A 1 73 ? -4.719 8.244 8.095 1.00 85.75 73 GLN A CA 1
ATOM 600 C C . GLN A 1 73 ? -5.855 9.250 7.883 1.00 85.75 73 GLN A C 1
ATOM 602 O O . GLN A 1 73 ? -6.738 9.341 8.731 1.00 85.75 73 GLN A O 1
ATOM 607 N N . GLU A 1 74 ? -5.858 9.942 6.743 1.00 86.12 74 GLU A N 1
ATOM 608 C CA . GLU A 1 74 ? -6.885 10.928 6.391 1.00 86.12 74 GLU A CA 1
ATOM 609 C C . GLU A 1 74 ? -8.227 10.282 6.012 1.00 86.12 74 GLU A C 1
ATOM 611 O O . GLU A 1 74 ? -9.283 10.768 6.406 1.00 86.12 74 GLU A O 1
ATOM 616 N N . ARG A 1 75 ? -8.212 9.194 5.229 1.00 82.38 75 ARG A N 1
ATOM 617 C CA . ARG A 1 75 ? -9.434 8.571 4.676 1.00 82.38 75 ARG A CA 1
ATOM 618 C C . ARG A 1 75 ? -9.904 7.337 5.437 1.00 82.38 75 ARG A C 1
ATOM 620 O O . ARG A 1 75 ? -11.072 6.973 5.383 1.00 82.38 75 ARG A O 1
ATOM 627 N N . SER A 1 76 ? -8.996 6.637 6.097 1.00 78.62 76 SER A N 1
ATOM 628 C CA . SER A 1 76 ? -9.205 5.284 6.618 1.00 78.62 76 SER A CA 1
ATOM 629 C C . SER A 1 76 ? -8.377 5.055 7.886 1.00 78.62 76 SER A C 1
ATOM 631 O O . SER A 1 76 ? -7.454 4.241 7.892 1.00 78.62 76 SER A O 1
ATOM 633 N N . PRO A 1 77 ? -8.702 5.733 9.003 1.00 79.50 77 PRO A N 1
ATOM 634 C CA . PRO A 1 77 ? -7.893 5.696 10.225 1.00 79.50 77 PRO A CA 1
ATOM 635 C C . PRO A 1 77 ? -7.768 4.296 10.850 1.00 79.50 77 PRO A C 1
ATOM 637 O O . PRO A 1 77 ? -6.892 4.094 11.694 1.00 79.50 77 PRO A O 1
ATOM 640 N N . PHE A 1 78 ? -8.624 3.357 10.434 1.00 84.25 78 PHE A N 1
ATOM 641 C CA . PHE A 1 78 ? -8.623 1.944 10.809 1.00 84.25 78 PHE A CA 1
ATOM 642 C C . PHE A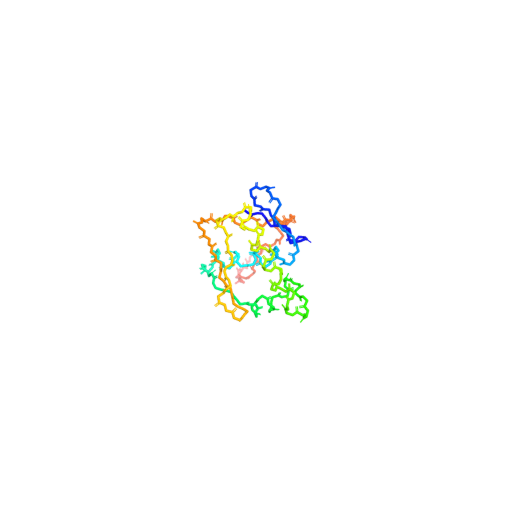 1 78 ? -7.551 1.105 10.094 1.00 84.25 78 PHE A C 1
ATOM 644 O O . PHE A 1 78 ? -7.289 -0.011 10.537 1.00 84.25 78 PHE A O 1
ATOM 651 N N . LEU A 1 79 ? -6.935 1.607 9.018 1.00 87.25 79 LEU A N 1
ATOM 652 C 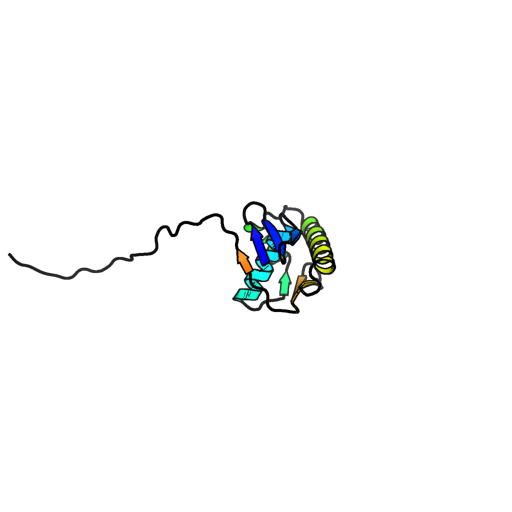CA . LEU A 1 79 ? -5.833 0.955 8.311 1.00 87.25 79 LEU A CA 1
ATOM 653 C C . LEU A 1 79 ? -4.609 1.869 8.358 1.00 87.25 79 LEU A C 1
ATOM 655 O O . LEU A 1 79 ? -4.648 3.000 7.888 1.00 87.25 79 LEU A O 1
ATOM 659 N N . ARG A 1 80 ? -3.504 1.398 8.938 1.00 86.75 80 ARG A N 1
ATOM 660 C CA . ARG A 1 80 ? -2.258 2.170 9.066 1.00 86.75 80 ARG A CA 1
ATOM 661 C C . ARG A 1 80 ? -1.045 1.303 8.773 1.00 86.75 80 ARG A C 1
ATOM 663 O O . ARG A 1 80 ? -1.095 0.086 8.901 1.00 86.75 80 ARG A O 1
ATOM 670 N N . ILE A 1 81 ? 0.058 1.942 8.392 1.00 88.31 81 ILE A N 1
ATOM 671 C CA . ILE A 1 81 ? 1.323 1.257 8.103 1.00 88.31 81 ILE A CA 1
ATOM 672 C C . ILE A 1 81 ? 2.427 1.866 8.962 1.00 88.31 81 ILE A C 1
ATOM 674 O O . ILE A 1 81 ? 2.933 2.938 8.647 1.00 88.31 81 ILE A O 1
ATOM 678 N N . GLU A 1 82 ? 2.826 1.203 10.037 1.00 86.25 82 GLU A N 1
ATOM 679 C CA . GLU A 1 82 ? 3.911 1.698 10.882 1.00 86.25 82 GLU A CA 1
ATOM 680 C C . GLU A 1 82 ? 5.263 1.173 10.439 1.00 86.25 82 GLU A C 1
ATOM 682 O O . GLU A 1 82 ? 5.456 -0.017 10.219 1.00 86.25 82 GLU A O 1
ATOM 687 N N . LYS A 1 83 ? 6.240 2.065 10.322 1.00 84.19 83 LYS A N 1
ATOM 688 C CA . LYS A 1 83 ? 7.591 1.682 9.934 1.00 84.19 83 LYS A CA 1
ATOM 689 C C . LYS A 1 83 ? 8.344 1.197 11.172 1.00 84.19 83 LYS A C 1
ATOM 691 O O . LYS A 1 83 ? 8.582 1.963 12.095 1.00 84.19 83 LYS A O 1
ATOM 696 N N . THR A 1 84 ? 8.707 -0.079 11.193 1.00 82.00 84 THR A N 1
ATOM 697 C CA . THR A 1 84 ? 9.296 -0.751 12.361 1.00 82.00 84 THR A CA 1
ATOM 698 C C . THR A 1 84 ? 10.830 -0.785 12.333 1.00 82.00 84 THR A C 1
ATOM 700 O O . THR A 1 84 ? 11.442 -1.140 13.336 1.00 82.00 84 THR A O 1
ATOM 703 N N . GLY A 1 85 ? 11.484 -0.415 11.220 1.00 80.12 85 GLY A N 1
ATOM 704 C CA . GLY A 1 85 ? 12.952 -0.341 11.133 1.00 80.12 85 GLY A CA 1
ATOM 705 C C . GLY A 1 85 ? 13.501 -0.013 9.735 1.00 80.12 85 GLY A C 1
ATOM 706 O O . GLY A 1 85 ? 12.753 0.406 8.849 1.00 80.12 85 GLY A O 1
ATOM 707 N N . ARG A 1 86 ? 14.818 -0.216 9.515 1.00 76.69 86 ARG A N 1
ATOM 708 C CA . ARG A 1 86 ? 15.492 -0.028 8.205 1.00 76.69 86 ARG A CA 1
ATOM 709 C C . ARG A 1 86 ? 14.847 -0.920 7.133 1.00 76.69 86 ARG A C 1
ATOM 711 O O . ARG A 1 86 ? 15.154 -2.106 7.042 1.00 76.69 86 ARG A O 1
ATOM 718 N N . GLY A 1 87 ? 13.944 -0.342 6.340 1.00 78.06 87 GLY A N 1
ATOM 719 C CA . GLY A 1 87 ? 13.214 -1.038 5.279 1.00 78.06 87 GLY A CA 1
ATOM 720 C C . GLY A 1 87 ? 12.221 -2.091 5.778 1.00 78.06 87 GLY A C 1
ATOM 721 O O . GLY A 1 87 ? 11.961 -3.047 5.055 1.00 78.06 87 GLY A O 1
ATOM 722 N N . ARG A 1 88 ? 11.703 -1.959 7.005 1.00 87.56 88 ARG A N 1
ATOM 723 C CA . ARG A 1 88 ? 10.659 -2.833 7.560 1.00 87.56 88 ARG A CA 1
ATOM 724 C C . ARG A 1 88 ? 9.468 -2.006 8.002 1.00 87.56 88 ARG A C 1
ATOM 726 O O . ARG A 1 88 ? 9.636 -0.916 8.551 1.00 87.56 88 ARG A O 1
ATOM 733 N N . PHE A 1 89 ? 8.280 -2.536 7.779 1.00 90.00 89 PHE A N 1
ATOM 734 C CA . PHE A 1 89 ? 7.035 -1.910 8.176 1.00 90.00 89 PHE A CA 1
ATOM 735 C C . PHE A 1 89 ? 6.015 -2.965 8.599 1.00 90.00 89 PHE A C 1
ATOM 737 O O . PHE A 1 89 ? 6.156 -4.153 8.316 1.00 90.00 89 PHE A O 1
ATOM 744 N N . ARG A 1 90 ? 5.008 -2.522 9.340 1.00 90.81 90 ARG A N 1
ATOM 745 C CA . ARG A 1 90 ? 3.941 -3.333 9.894 1.00 90.81 90 ARG A CA 1
ATOM 746 C C . ARG A 1 90 ? 2.596 -2.745 9.498 1.00 90.81 90 ARG A C 1
ATOM 748 O O . ARG A 1 90 ? 2.360 -1.553 9.680 1.00 90.81 90 ARG A O 1
ATOM 755 N N . LEU A 1 91 ? 1.717 -3.593 8.989 1.00 90.50 91 LEU A N 1
ATOM 756 C CA . LEU A 1 91 ? 0.321 -3.272 8.749 1.00 90.50 91 LEU A CA 1
ATOM 757 C C . LEU A 1 91 ? -0.451 -3.333 10.074 1.00 90.50 91 LEU A C 1
ATOM 759 O O . LEU A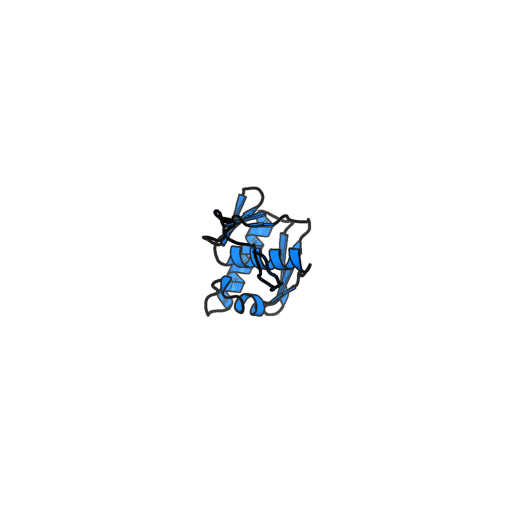 1 91 ? -0.392 -4.320 10.802 1.00 90.50 91 LEU A O 1
ATOM 763 N N . LEU A 1 92 ? -1.182 -2.270 10.382 1.00 88.00 92 LEU A N 1
ATOM 764 C CA . LEU A 1 92 ? -2.089 -2.184 11.517 1.00 88.00 92 LEU A CA 1
ATOM 765 C C . LEU A 1 92 ? -3.503 -2.053 10.981 1.00 88.00 92 LEU A C 1
ATOM 767 O O . LEU A 1 92 ? -3.847 -1.061 10.336 1.00 88.00 92 LEU A O 1
ATOM 771 N N . LEU A 1 93 ? -4.312 -3.065 11.268 1.00 87.06 93 LEU A N 1
ATOM 772 C CA . LEU A 1 93 ? -5.698 -3.127 10.857 1.00 87.06 93 LEU A CA 1
ATOM 773 C C . LEU A 1 93 ? -6.584 -3.215 12.099 1.00 87.06 93 LEU A C 1
ATOM 775 O O . LEU A 1 93 ? -6.462 -4.147 12.887 1.00 87.06 93 LEU A O 1
ATOM 779 N N . GLN A 1 94 ? -7.460 -2.231 12.293 1.00 84.75 94 GLN A N 1
ATOM 780 C CA . GLN A 1 94 ? -8.373 -2.195 13.440 1.00 84.75 94 GLN A CA 1
ATOM 781 C C . GLN A 1 94 ? -9.655 -3.005 13.216 1.00 84.75 94 GLN A C 1
ATOM 783 O O . GLN A 1 94 ? -10.366 -3.295 14.174 1.00 84.75 94 GLN A O 1
ATOM 788 N N . ARG A 1 95 ? -9.995 -3.317 11.961 1.00 82.00 95 ARG A N 1
ATOM 789 C CA . ARG A 1 95 ? -11.246 -3.988 11.577 1.00 82.00 95 ARG A CA 1
ATOM 790 C C . ARG A 1 95 ? -10.986 -4.927 10.403 1.00 82.00 95 ARG A C 1
ATOM 792 O O . ARG A 1 95 ? -10.204 -4.547 9.537 1.00 82.00 95 ARG A O 1
ATOM 799 N N . PRO A 1 96 ? -11.647 -6.090 10.314 1.00 78.62 96 PRO A N 1
ATOM 800 C CA . PRO A 1 96 ? -11.518 -6.959 9.150 1.00 78.62 96 PRO A CA 1
ATOM 801 C C . PRO A 1 96 ? -11.936 -6.210 7.877 1.00 78.62 96 PRO A C 1
ATOM 803 O O . PRO A 1 96 ? -12.964 -5.533 7.856 1.00 78.62 96 PRO A O 1
ATOM 806 N N . LEU A 1 97 ? -11.128 -6.321 6.822 1.00 80.00 97 LEU A N 1
ATOM 807 C CA . LEU A 1 97 ? -11.425 -5.749 5.512 1.00 80.00 97 LEU A CA 1
ATOM 808 C C . LEU A 1 97 ? -11.640 -6.857 4.497 1.00 80.00 97 LEU A C 1
ATOM 810 O O . LEU A 1 97 ? -10.842 -7.782 4.396 1.00 80.00 97 LEU A O 1
ATOM 814 N N . VAL A 1 98 ? -12.695 -6.706 3.703 1.00 83.19 98 VAL A N 1
ATOM 815 C CA . VAL A 1 98 ? -12.936 -7.563 2.546 1.00 83.19 98 VAL A CA 1
ATOM 816 C C . VAL A 1 98 ? -12.185 -6.987 1.350 1.00 83.19 98 VAL A C 1
ATOM 818 O O . VAL A 1 98 ? -12.362 -5.815 0.989 1.00 83.19 98 VAL A O 1
ATOM 821 N N . LEU A 1 99 ? -11.337 -7.820 0.757 1.00 86.81 99 LEU A N 1
ATOM 822 C CA . LEU A 1 99 ? -10.564 -7.516 -0.439 1.00 86.81 99 LEU A CA 1
ATOM 823 C C . LEU A 1 99 ? -11.362 -7.950 -1.663 1.00 86.81 99 LEU A C 1
ATOM 825 O O . LEU A 1 99 ? -11.669 -9.128 -1.821 1.00 86.81 99 LEU A O 1
ATOM 829 N N . VAL A 1 100 ? -11.698 -6.992 -2.523 1.00 87.44 100 VAL A N 1
ATOM 830 C CA . VAL A 1 100 ? -12.430 -7.235 -3.767 1.00 87.44 100 VAL A CA 1
ATOM 831 C C . VAL A 1 100 ? -11.516 -6.894 -4.947 1.00 87.44 100 VAL A C 1
ATOM 833 O O . VAL A 1 100 ? -11.325 -5.711 -5.250 1.00 87.44 100 VAL A O 1
ATOM 836 N N . PRO A 1 101 ? -10.890 -7.895 -5.597 1.00 84.56 101 PRO A N 1
ATOM 837 C CA . PRO A 1 101 ? -10.159 -7.658 -6.831 1.00 84.56 101 PRO A CA 1
ATOM 838 C C . PRO A 1 101 ? -11.163 -7.324 -7.933 1.00 84.56 101 PRO A C 1
ATOM 840 O O . PRO A 1 101 ? -11.959 -8.169 -8.343 1.00 84.56 101 PRO A O 1
ATOM 843 N N . MET A 1 102 ? -11.116 -6.095 -8.440 1.00 77.00 102 MET A N 1
ATOM 844 C CA . MET A 1 102 ? -11.878 -5.705 -9.618 1.00 77.00 102 MET A CA 1
ATOM 845 C C . MET A 1 102 ? -11.125 -6.200 -10.851 1.00 77.00 102 MET A C 1
ATOM 847 O O . MET A 1 102 ? -10.372 -5.479 -11.511 1.00 77.00 102 MET A O 1
ATOM 851 N N . ASN A 1 103 ? -11.285 -7.486 -11.136 1.00 67.88 103 ASN A N 1
ATOM 852 C CA . ASN A 1 103 ? -10.787 -8.060 -12.370 1.00 67.88 103 ASN A CA 1
ATOM 853 C C . ASN A 1 103 ? -11.793 -7.711 -13.477 1.00 67.88 103 ASN A C 1
ATOM 855 O O . ASN A 1 103 ? -12.952 -8.121 -13.371 1.00 67.88 103 ASN A O 1
ATOM 859 N N . PRO A 1 104 ? -11.420 -6.983 -14.548 1.00 55.75 104 PRO A N 1
ATOM 860 C CA . PRO A 1 104 ? -12.288 -6.913 -15.710 1.00 55.75 104 PRO A CA 1
ATOM 861 C C . PRO A 1 104 ? -12.332 -8.319 -16.312 1.00 55.75 104 PRO A C 1
ATOM 863 O O . PRO A 1 104 ? -11.365 -8.753 -16.922 1.00 55.75 104 PRO A O 1
ATOM 866 N N . CYS A 1 105 ? -13.425 -9.039 -16.058 1.00 45.47 105 CYS A N 1
ATOM 867 C CA . CYS A 1 105 ? -13.830 -10.270 -16.734 1.00 45.47 105 CYS A CA 1
ATOM 868 C C . CYS A 1 105 ? -12.664 -11.214 -17.093 1.00 45.47 105 CYS A C 1
ATOM 870 O O . CYS A 1 105 ? -12.257 -11.317 -18.249 1.00 45.47 105 CYS A O 1
ATOM 872 N N . ALA A 1 106 ? -12.133 -11.941 -16.109 1.00 49.16 106 ALA A N 1
ATOM 873 C CA . ALA A 1 106 ? -11.504 -13.215 -16.435 1.00 49.16 106 ALA A CA 1
ATOM 874 C C . ALA A 1 106 ? -12.648 -14.208 -16.659 1.00 49.16 106 ALA A C 1
ATOM 876 O O . ALA A 1 106 ? -13.245 -14.710 -15.707 1.00 49.16 106 ALA A O 1
ATOM 877 N N . ALA A 1 107 ? -13.005 -14.418 -17.925 1.00 42.59 107 ALA A N 1
ATOM 878 C CA . ALA A 1 107 ? -13.861 -15.520 -18.327 1.00 42.59 107 ALA A CA 1
ATOM 879 C C . ALA A 1 107 ? -13.342 -16.823 -17.683 1.00 42.59 107 ALA A C 1
ATOM 881 O O . ALA A 1 107 ? -12.126 -17.046 -17.691 1.00 42.59 107 ALA A O 1
ATOM 882 N N . PRO A 1 108 ? -14.212 -17.694 -17.141 1.00 43.59 108 PRO A N 1
ATOM 883 C CA . PRO A 1 108 ? -13.808 -19.015 -16.684 1.00 43.59 108 PRO A CA 1
ATOM 884 C C . PRO A 1 108 ? -13.479 -19.877 -17.909 1.00 43.59 108 PRO A C 1
ATOM 886 O O . PRO A 1 108 ? -14.274 -20.706 -18.340 1.00 43.59 108 PRO A O 1
ATOM 889 N N . MET A 1 109 ? -12.315 -19.662 -18.517 1.00 47.66 109 MET A N 1
ATOM 890 C CA . MET A 1 109 ? -11.786 -20.565 -19.525 1.00 47.66 109 MET A CA 1
ATOM 891 C C . MET A 1 109 ? -10.869 -21.584 -18.842 1.00 47.66 109 MET A C 1
ATOM 893 O O . MET A 1 109 ? -9.714 -21.319 -18.533 1.00 47.66 109 MET A O 1
ATOM 897 N N . MET A 1 110 ? -11.451 -22.775 -18.671 1.00 50.03 110 MET A N 1
ATOM 898 C CA . MET A 1 110 ? -10.797 -24.089 -18.655 1.00 50.03 110 MET A CA 1
ATOM 899 C C . MET A 1 110 ? -10.214 -24.565 -17.312 1.00 50.03 110 MET A C 1
ATOM 901 O O . MET A 1 110 ? -9.005 -24.612 -17.107 1.00 50.03 110 MET A O 1
ATOM 905 N N . GLN A 1 111 ? -11.092 -25.056 -16.432 1.00 47.09 111 GLN A N 1
ATOM 906 C CA . GLN A 1 111 ? -10.767 -26.216 -15.595 1.00 47.09 111 GLN A CA 1
ATOM 907 C C . GLN A 1 111 ? -11.682 -27.390 -15.966 1.00 47.09 111 GLN A C 1
ATOM 909 O O . GLN A 1 111 ? -12.896 -27.227 -16.045 1.00 47.09 111 GLN A O 1
ATOM 914 N N . GLY A 1 112 ? -11.078 -28.563 -16.179 1.00 42.88 112 GLY A N 1
ATOM 915 C CA . GLY A 1 112 ? -11.735 -29.830 -16.524 1.00 42.88 112 GLY A CA 1
ATOM 916 C C . GLY A 1 112 ? -11.349 -30.295 -17.937 1.00 42.88 112 GLY A C 1
ATOM 917 O O . GLY A 1 112 ? -11.708 -29.643 -18.901 1.00 42.88 112 GLY A O 1
ATOM 918 N N . GLY A 1 113 ? -10.606 -31.375 -18.175 1.00 41.97 113 GLY A N 1
ATOM 919 C CA . GLY A 1 113 ? -10.278 -32.491 -17.304 1.00 41.97 113 GLY A CA 1
ATOM 920 C C . GLY A 1 113 ? -8.926 -33.121 -17.645 1.00 41.97 113 GLY A C 1
ATOM 921 O O . GLY A 1 113 ? -8.564 -33.348 -18.796 1.00 41.97 113 GLY A O 1
ATOM 922 N N . ILE A 1 114 ? -8.203 -33.408 -16.575 1.00 52.75 114 ILE A N 1
ATOM 923 C CA . ILE A 1 114 ? -7.300 -34.544 -16.410 1.00 52.75 114 ILE A CA 1
ATOM 924 C C . ILE A 1 114 ? -7.866 -35.817 -17.082 1.00 52.75 114 ILE A C 1
ATOM 926 O O . ILE A 1 114 ? -8.899 -36.334 -16.672 1.00 52.75 114 ILE A O 1
ATOM 930 N N . ASN A 1 115 ? -7.167 -36.332 -18.098 1.00 56.03 115 ASN A N 1
ATOM 931 C CA . ASN A 1 115 ? -7.041 -37.784 -18.347 1.00 56.03 115 ASN A CA 1
ATOM 932 C C . ASN A 1 115 ? -6.287 -38.419 -17.147 1.00 56.03 115 ASN A C 1
ATOM 934 O O . ASN A 1 115 ? -5.571 -37.642 -16.502 1.00 56.03 115 ASN A O 1
ATOM 938 N N . PRO A 1 116 ? -6.302 -39.746 -16.834 1.00 66.31 116 PRO A N 1
ATOM 939 C CA . PRO A 1 116 ? -6.631 -40.966 -17.627 1.00 66.31 116 PRO A CA 1
ATOM 940 C C . PRO A 1 116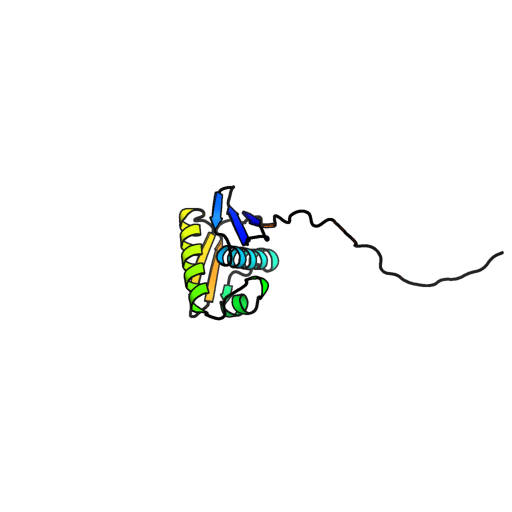 ? -7.419 -42.017 -16.740 1.00 66.31 116 PRO A C 1
ATOM 942 O O . PRO A 1 116 ? -8.063 -41.544 -15.803 1.00 66.31 116 PRO A O 1
ATOM 945 N N . PRO A 1 117 ? -7.409 -43.381 -16.879 1.00 59.94 117 PRO A N 1
ATOM 946 C CA . PRO A 1 117 ? -6.756 -44.292 -17.834 1.00 59.94 117 PRO A CA 1
ATOM 947 C C . PRO A 1 117 ? -7.631 -45.412 -18.451 1.00 59.94 117 PRO A C 1
ATOM 949 O O . PRO A 1 117 ? -8.793 -45.619 -18.122 1.00 59.94 117 PRO A O 1
ATOM 952 N N . ALA A 1 118 ? -6.994 -46.136 -19.375 1.00 60.94 118 ALA A N 1
ATOM 953 C CA . ALA A 1 118 ? -7.468 -47.304 -20.107 1.00 60.94 118 ALA A CA 1
ATOM 954 C C . ALA A 1 118 ? -8.167 -48.392 -19.261 1.00 60.94 118 ALA A C 1
ATOM 956 O O . ALA A 1 118 ? -7.627 -48.857 -18.262 1.00 60.94 118 ALA A O 1
ATOM 957 N N . ALA A 1 119 ? -9.296 -48.885 -19.771 1.00 46.00 119 ALA A N 1
ATOM 958 C CA . ALA A 1 119 ? -9.814 -50.245 -19.606 1.00 46.00 119 ALA A CA 1
ATOM 959 C C . ALA A 1 119 ? -10.644 -50.524 -20.878 1.00 46.00 119 ALA A C 1
ATOM 961 O O . ALA A 1 119 ? -11.456 -49.687 -21.256 1.00 46.00 119 ALA A O 1
ATOM 962 N N . SER A 1 120 ? -10.248 -51.491 -21.720 1.00 47.75 120 SER A N 1
ATOM 963 C CA . SER A 1 120 ? -10.867 -52.836 -21.795 1.00 47.75 120 SER A CA 1
ATOM 964 C C . SER A 1 120 ? -12.389 -52.752 -21.986 1.00 47.75 120 SER A C 1
ATOM 966 O O . SER A 1 120 ? -13.053 -52.085 -21.212 1.00 47.75 120 SER A O 1
ATOM 968 N N . ALA A 1 121 ? -13.061 -53.401 -22.925 1.00 47.75 121 ALA A N 1
ATOM 969 C CA . ALA A 1 121 ? -12.817 -54.552 -23.783 1.00 47.75 121 ALA A CA 1
ATOM 970 C C . ALA A 1 121 ? -13.991 -54.531 -24.803 1.00 47.75 121 ALA A C 1
ATOM 972 O O . ALA A 1 121 ? -15.032 -53.964 -24.492 1.00 47.75 121 ALA A O 1
ATOM 973 N N . ASP A 1 122 ? -13.783 -54.949 -26.052 1.00 53.00 122 ASP A N 1
ATOM 974 C CA . ASP A 1 122 ? -14.432 -56.145 -26.629 1.00 53.00 122 ASP A CA 1
ATOM 975 C C . ASP A 1 122 ? -15.925 -55.989 -27.022 1.00 53.00 122 ASP A C 1
ATOM 977 O O . ASP A 1 122 ? -16.728 -55.438 -26.276 1.00 53.00 122 ASP A O 1
ATOM 981 N N . GLN A 1 123 ? -16.270 -56.614 -28.161 1.00 47.72 123 GLN A N 1
ATOM 982 C CA . GLN A 1 123 ? -17.617 -56.965 -28.678 1.00 47.72 123 GLN A CA 1
ATOM 983 C C . GLN A 1 123 ? -18.346 -55.874 -29.490 1.00 47.72 123 GLN A C 1
ATOM 985 O O . GLN A 1 123 ? -18.523 -54.756 -29.024 1.00 47.72 123 GLN A O 1
ATOM 990 N N . ALA A 1 124 ? -18.842 -56.123 -30.707 1.00 48.28 124 ALA A N 1
ATOM 991 C CA . ALA A 1 124 ? -18.888 -57.315 -31.562 1.00 48.28 124 ALA A CA 1
ATOM 992 C C . ALA A 1 124 ? -19.147 -56.881 -33.018 1.00 48.28 124 ALA A C 1
ATOM 994 O O . ALA A 1 124 ? -19.674 -55.758 -33.206 1.00 48.28 124 ALA A O 1
#

pLDDT: mean 77.45, std 14.38, range [41.97, 90.81]

Radius of gyration: 20.34 Å; chains: 1; bounding box: 35×68×45 Å

Organism: NCBI:txid1821621

Secondary structure (DSSP, 8-state):
-EEEGGGTEEEETTEEEE-THHHHHHHHHHHHHHHH---EEEHHHHHT-GGG---S-THHHHHHHHHHHHHHHHH-TTEEEEEEETTEEEEEESS----EEE-S--------------------